Protein AF-A0A2J8QK42-F1 (afdb_monomer)

Structure (mmCIF, N/CA/C/O backbone):
data_AF-A0A2J8QK42-F1
#
_entry.id   AF-A0A2J8QK42-F1
#
loop_
_atom_site.group_PDB
_atom_site.id
_atom_site.type_symbol
_atom_site.label_atom_id
_atom_site.label_alt_id
_atom_site.label_comp_id
_atom_site.label_asym_id
_atom_site.label_entity_id
_atom_site.label_seq_id
_atom_site.pdbx_PDB_ins_code
_atom_site.Cartn_x
_atom_site.Cartn_y
_atom_site.Cartn_z
_atom_site.occupancy
_atom_site.B_iso_or_equiv
_atom_site.auth_seq_id
_atom_site.a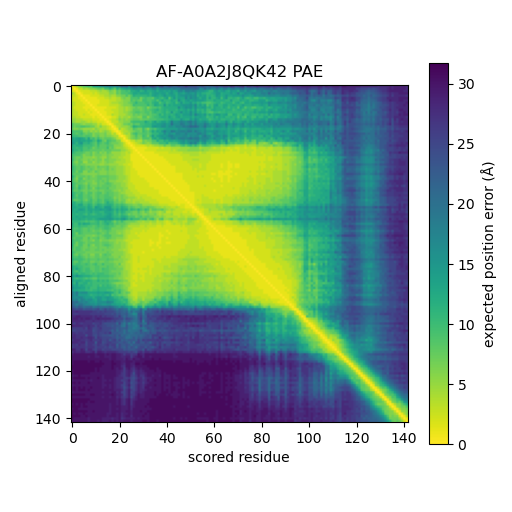uth_comp_id
_atom_site.auth_asym_id
_atom_site.auth_atom_id
_atom_site.pdbx_PDB_model_num
ATOM 1 N N . MET A 1 1 ? -28.706 1.611 -3.037 1.00 58.00 1 MET A N 1
ATOM 2 C CA . MET A 1 1 ? -29.037 1.946 -4.444 1.00 58.00 1 MET A CA 1
ATOM 3 C C . MET A 1 1 ? -28.177 3.073 -5.029 1.00 58.00 1 MET A C 1
ATOM 5 O O . MET A 1 1 ? -27.875 3.001 -6.212 1.00 58.00 1 MET A O 1
ATOM 9 N N . ALA A 1 2 ? -27.722 4.065 -4.247 1.00 80.25 2 ALA A N 1
ATOM 10 C CA . ALA A 1 2 ? -26.872 5.156 -4.756 1.00 80.25 2 ALA A CA 1
ATOM 11 C C . ALA A 1 2 ? -25.487 4.696 -5.261 1.00 80.25 2 ALA A C 1
ATOM 13 O O . ALA A 1 2 ? -25.089 5.050 -6.366 1.00 80.25 2 ALA A O 1
ATOM 14 N N . VAL A 1 3 ? -24.794 3.837 -4.503 1.00 84.94 3 VAL A N 1
ATOM 15 C CA . VAL A 1 3 ? -23.479 3.289 -4.897 1.00 84.94 3 VAL A CA 1
ATOM 16 C C . VAL A 1 3 ? -23.580 2.512 -6.211 1.00 84.94 3 VAL A C 1
ATOM 18 O O . VAL A 1 3 ? -22.779 2.700 -7.115 1.00 84.94 3 VAL A O 1
ATOM 21 N N . THR A 1 4 ? -24.625 1.701 -6.371 1.00 89.62 4 THR A N 1
ATOM 22 C CA . THR A 1 4 ? -24.860 0.919 -7.591 1.00 89.62 4 THR A CA 1
ATOM 23 C C . THR A 1 4 ? -25.090 1.811 -8.814 1.00 89.62 4 THR A C 1
ATOM 25 O O . THR A 1 4 ? -24.661 1.466 -9.912 1.00 89.62 4 THR A O 1
ATOM 28 N N . ALA A 1 5 ? -25.744 2.963 -8.639 1.00 91.00 5 ALA A N 1
ATOM 29 C CA . ALA A 1 5 ? -25.932 3.945 -9.705 1.00 91.00 5 ALA A CA 1
ATOM 30 C C . ALA A 1 5 ? -24.619 4.662 -10.067 1.00 91.00 5 ALA A C 1
ATOM 32 O O . ALA A 1 5 ? -24.327 4.835 -11.250 1.00 91.00 5 ALA A O 1
ATOM 33 N N . GLN A 1 6 ? -23.801 5.018 -9.071 1.00 90.38 6 GLN A N 1
ATOM 34 C CA . GLN A 1 6 ? -22.479 5.610 -9.299 1.00 90.38 6 GLN A CA 1
ATOM 35 C C . GLN A 1 6 ? -21.530 4.642 -10.007 1.00 90.38 6 GLN A C 1
ATOM 37 O O . GLN A 1 6 ? -20.895 5.033 -10.981 1.00 90.38 6 GLN A O 1
ATOM 42 N N . VAL A 1 7 ? -21.491 3.376 -9.584 1.00 91.44 7 VAL A N 1
ATOM 43 C CA . VAL A 1 7 ? -20.684 2.339 -10.242 1.00 91.44 7 VAL A CA 1
ATOM 44 C C . VAL A 1 7 ? -21.116 2.180 -11.697 1.00 91.44 7 VAL A C 1
ATOM 46 O O . VAL A 1 7 ? -20.272 2.259 -12.580 1.00 91.44 7 VAL A O 1
ATOM 49 N N . LYS A 1 8 ? -22.424 2.069 -11.970 1.00 91.31 8 LYS A N 1
ATOM 50 C CA . LYS A 1 8 ? -22.939 1.995 -13.349 1.00 91.31 8 LYS A CA 1
ATOM 51 C C . LYS A 1 8 ? -22.548 3.213 -14.189 1.00 91.31 8 LYS A C 1
ATOM 53 O O . LYS A 1 8 ? -22.129 3.046 -15.330 1.00 91.31 8 LYS A O 1
ATOM 58 N N . SER A 1 9 ? -22.648 4.419 -13.627 1.00 91.81 9 SER A N 1
ATOM 59 C CA . SER A 1 9 ? -22.225 5.660 -14.294 1.00 91.81 9 SER A CA 1
ATOM 60 C C . SER A 1 9 ? -20.729 5.649 -14.619 1.00 91.81 9 SER A C 1
ATOM 62 O O . SER A 1 9 ? -20.329 6.024 -15.721 1.00 91.81 9 SER A O 1
ATOM 64 N N . LEU A 1 10 ? -19.900 5.177 -13.687 1.00 88.62 10 LEU A N 1
ATOM 65 C CA . LEU A 1 10 ? -18.457 5.077 -13.875 1.00 88.62 10 LEU A CA 1
ATOM 66 C C . LEU A 1 10 ? -18.106 4.039 -14.947 1.00 88.62 10 LEU A C 1
ATOM 68 O O . LEU A 1 10 ? -17.332 4.339 -15.850 1.00 88.62 10 LEU A O 1
ATOM 72 N N . THR A 1 11 ? -18.740 2.863 -14.913 1.00 88.31 11 THR A N 1
ATOM 73 C CA . THR A 1 11 ? -18.570 1.815 -15.932 1.00 88.31 11 THR A CA 1
ATOM 74 C C . THR A 1 11 ? -18.922 2.330 -17.322 1.00 88.31 11 THR A C 1
ATOM 76 O O . THR A 1 11 ? -18.185 2.084 -18.272 1.00 88.31 11 THR A O 1
ATOM 79 N N . GLN A 1 12 ? -20.009 3.091 -17.444 1.00 91.19 12 GLN A N 1
ATOM 80 C CA . GLN A 1 12 ? -20.437 3.649 -18.724 1.00 91.19 12 GLN A CA 1
ATOM 81 C C . GLN A 1 12 ? -19.424 4.666 -19.275 1.00 91.19 12 GLN A C 1
ATOM 83 O O . GLN A 1 12 ? -19.146 4.670 -20.469 1.00 91.19 12 GLN A O 1
ATOM 88 N N . LYS A 1 13 ? -18.813 5.485 -18.408 1.00 88.06 13 LYS A N 1
ATOM 89 C CA . LYS A 1 13 ? -17.743 6.424 -18.791 1.00 88.06 13 LYS A CA 1
ATOM 90 C C . LYS A 1 13 ? -16.447 5.715 -19.189 1.00 88.06 13 LYS A C 1
ATOM 92 O O . LYS A 1 13 ? -15.793 6.146 -20.132 1.00 88.06 13 LYS A O 1
ATOM 97 N N . VAL A 1 14 ? -16.096 4.628 -18.500 1.00 86.88 14 VAL A N 1
ATOM 98 C CA . VAL A 1 14 ? -14.938 3.791 -18.856 1.00 86.88 14 VAL A CA 1
ATOM 99 C C . VAL A 1 14 ? -15.153 3.132 -20.221 1.00 86.88 14 VAL A C 1
ATOM 101 O O . VAL A 1 14 ? -14.278 3.218 -21.072 1.00 86.88 14 VAL A O 1
ATOM 104 N N . GLN A 1 15 ? -16.337 2.561 -20.475 1.00 84.38 15 GLN A N 1
ATOM 105 C CA . GLN A 1 15 ? -16.687 1.981 -21.782 1.00 84.38 15 GLN A CA 1
ATOM 106 C C . GLN A 1 15 ? -16.719 3.021 -22.907 1.00 84.38 15 GLN A C 1
ATOM 108 O O . GLN A 1 15 ? -16.388 2.707 -24.044 1.00 84.38 15 GLN A O 1
ATOM 113 N N . ALA A 1 16 ? -17.091 4.262 -22.591 1.00 88.00 16 ALA A N 1
ATOM 114 C CA . ALA A 1 16 ? -17.055 5.380 -23.527 1.00 88.00 16 ALA A CA 1
ATOM 115 C C . ALA A 1 16 ? -15.638 5.942 -23.771 1.00 88.00 16 ALA A C 1
ATOM 117 O O . ALA A 1 16 ? -15.508 6.951 -24.459 1.00 88.00 16 ALA A O 1
ATOM 118 N N . GLY A 1 17 ? -14.587 5.344 -23.191 1.00 82.38 17 GLY A N 1
ATOM 119 C CA . GLY A 1 17 ? -13.201 5.791 -23.364 1.00 82.38 17 GLY A CA 1
ATOM 120 C C . GLY A 1 17 ? -12.878 7.122 -22.678 1.00 82.38 17 GLY A C 1
ATOM 121 O O . GLY A 1 17 ? -11.860 7.736 -22.976 1.00 82.38 17 GLY A O 1
ATOM 122 N N . ALA A 1 18 ? -13.719 7.589 -21.747 1.00 84.50 18 ALA A N 1
ATOM 123 C CA . ALA A 1 18 ? -13.512 8.869 -21.062 1.00 84.50 18 ALA A CA 1
ATOM 124 C C . ALA A 1 18 ? -12.311 8.859 -20.097 1.00 84.50 18 ALA A C 1
ATOM 126 O O . ALA A 1 18 ? -11.893 9.917 -19.629 1.00 84.50 18 ALA A O 1
ATOM 127 N N . TYR A 1 19 ? -11.774 7.676 -19.785 1.00 79.19 19 TYR A N 1
ATOM 128 C CA . TYR A 1 19 ? -10.600 7.494 -18.941 1.00 79.19 19 TYR A CA 1
ATOM 129 C C . TYR A 1 19 ? -9.544 6.669 -19.687 1.00 79.19 19 TYR A C 1
ATOM 131 O O . TYR A 1 19 ? -9.885 5.601 -20.209 1.00 79.19 19 TYR A O 1
ATOM 139 N N . PRO A 1 20 ? -8.273 7.111 -19.709 1.00 75.88 20 PRO A N 1
ATOM 140 C CA . PRO A 1 20 ? -7.188 6.368 -20.337 1.00 75.88 20 PRO A CA 1
ATOM 141 C C . PRO A 1 20 ? -6.858 5.135 -19.486 1.00 75.88 20 PRO A C 1
ATOM 143 O O . PRO A 1 20 ? -6.071 5.198 -18.549 1.00 75.88 20 PRO A O 1
ATOM 146 N N . THR A 1 21 ? -7.512 4.014 -19.787 1.00 79.00 21 THR A N 1
ATOM 147 C CA . THR A 1 21 ? -7.361 2.741 -19.053 1.00 79.00 21 THR A CA 1
ATOM 148 C C . THR A 1 21 ? -6.495 1.718 -19.794 1.00 79.00 21 THR A C 1
ATOM 150 O O . THR A 1 21 ? -6.252 0.633 -19.277 1.00 79.00 21 THR A O 1
ATOM 153 N N . GLU A 1 22 ? -5.978 2.075 -20.973 1.00 76.62 22 GLU A N 1
ATOM 154 C CA . GLU A 1 22 ? -5.262 1.180 -21.895 1.00 76.62 22 GLU A CA 1
ATOM 155 C C . GLU A 1 22 ? -3.988 0.569 -21.296 1.00 76.62 22 GLU A C 1
ATOM 157 O O . GLU A 1 22 ? -3.715 -0.610 -21.495 1.00 76.62 22 GLU A O 1
ATOM 162 N N . LYS A 1 23 ? -3.221 1.353 -20.527 1.00 75.88 23 LYS A N 1
ATOM 163 C CA . LYS A 1 23 ? -1.949 0.917 -19.921 1.00 75.88 23 LYS A CA 1
ATOM 164 C C . LYS A 1 23 ? -2.108 0.341 -18.507 1.00 75.88 23 LYS A C 1
ATOM 166 O O . LYS A 1 23 ? -1.116 -0.030 -17.884 1.00 75.88 23 LYS A O 1
ATOM 171 N N . GLY A 1 24 ? -3.341 0.255 -17.999 1.00 76.12 24 GLY A N 1
ATOM 172 C CA . GLY A 1 24 ? -3.612 -0.123 -16.614 1.00 76.12 24 GLY A CA 1
ATOM 173 C C . GLY A 1 24 ? -3.055 0.875 -15.591 1.00 76.12 24 GLY A C 1
ATOM 174 O O . GLY A 1 24 ? -2.698 2.003 -15.927 1.00 76.12 24 GLY A O 1
ATOM 175 N N . LEU A 1 25 ? -3.011 0.457 -14.323 1.00 73.62 25 LEU A N 1
ATOM 176 C CA . LEU A 1 25 ? -2.424 1.239 -13.232 1.00 73.62 25 LEU A CA 1
ATOM 177 C C . LEU A 1 25 ? -0.928 0.946 -13.122 1.00 73.62 25 LEU A C 1
ATOM 179 O O . LEU A 1 25 ? -0.513 -0.216 -13.091 1.00 73.62 25 LEU A O 1
ATOM 183 N N . SER A 1 26 ? -0.124 2.000 -12.989 1.00 85.69 26 SER A N 1
ATOM 184 C CA . SER A 1 26 ? 1.294 1.844 -12.672 1.00 85.69 26 SER A CA 1
ATOM 185 C C . SER A 1 26 ? 1.458 1.198 -11.296 1.00 85.69 26 SER A C 1
ATOM 187 O O . SER A 1 26 ? 0.713 1.496 -10.363 1.00 85.69 26 SER A O 1
ATOM 189 N N . PHE A 1 27 ? 2.479 0.354 -11.128 1.00 88.50 27 PHE A N 1
ATOM 190 C CA . PHE A 1 27 ? 2.797 -0.239 -9.826 1.00 88.50 27 PHE A CA 1
ATOM 191 C C . PHE A 1 27 ? 2.987 0.827 -8.731 1.00 88.50 27 PHE A C 1
ATOM 193 O O . PHE A 1 27 ? 2.538 0.638 -7.600 1.00 88.50 27 PHE A O 1
ATOM 200 N N . LEU A 1 28 ? 3.612 1.959 -9.076 1.00 89.06 28 LEU A N 1
ATOM 201 C CA . LEU A 1 28 ? 3.787 3.095 -8.166 1.00 89.06 28 LEU A CA 1
ATOM 202 C C . LEU A 1 28 ? 2.437 3.668 -7.720 1.00 89.06 28 LEU A C 1
ATOM 204 O O . LEU A 1 28 ? 2.229 3.908 -6.537 1.00 89.06 28 LEU A O 1
ATOM 208 N N . GLU A 1 29 ? 1.499 3.804 -8.654 1.00 90.38 29 GLU A N 1
ATOM 209 C CA . GLU A 1 29 ? 0.167 4.341 -8.384 1.00 90.38 29 GLU A CA 1
ATOM 210 C C . GLU A 1 29 ? -0.657 3.403 -7.494 1.00 90.38 29 GLU A C 1
ATOM 212 O O . GLU A 1 29 ? -1.295 3.848 -6.541 1.00 90.38 29 GLU A O 1
ATOM 217 N N . VAL A 1 30 ? -0.584 2.090 -7.738 1.00 92.88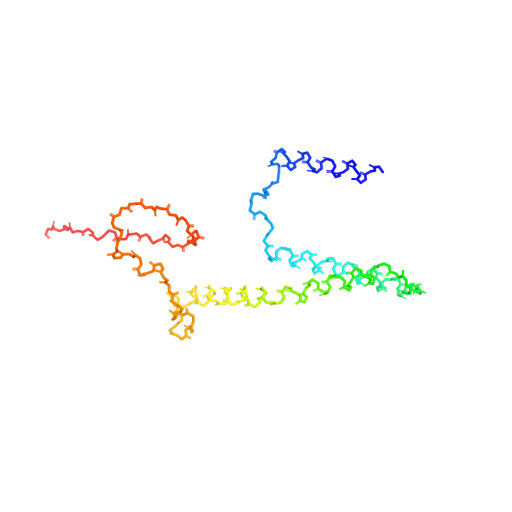 30 VAL A N 1
ATOM 218 C CA . VAL A 1 30 ? -1.223 1.083 -6.875 1.00 92.88 30 VAL A CA 1
ATOM 219 C C . VAL A 1 30 ? -0.674 1.167 -5.451 1.00 92.88 30 VAL A C 1
ATOM 221 O O . VAL A 1 30 ? -1.435 1.129 -4.482 1.00 92.88 30 VAL A O 1
ATOM 224 N N . LYS A 1 31 ? 0.648 1.300 -5.310 1.00 94.12 31 LYS A N 1
ATOM 225 C CA . LYS A 1 31 ? 1.297 1.429 -4.004 1.00 94.12 31 LYS A CA 1
ATOM 226 C C . LYS A 1 31 ? 0.870 2.705 -3.277 1.00 94.12 31 LYS A C 1
ATOM 228 O O . LYS A 1 31 ? 0.587 2.641 -2.079 1.00 94.12 31 LYS A O 1
ATOM 233 N N . ASP A 1 32 ? 0.781 3.823 -3.988 1.00 94.56 32 ASP A N 1
ATOM 234 C CA . ASP A 1 32 ? 0.319 5.094 -3.428 1.00 94.56 32 ASP A CA 1
ATOM 235 C C . ASP A 1 32 ? -1.142 5.003 -2.967 1.00 94.56 32 ASP A C 1
ATOM 237 O O . ASP A 1 32 ? -1.463 5.414 -1.850 1.00 94.56 32 ASP A O 1
ATOM 241 N N . GLN A 1 33 ? -2.019 4.382 -3.763 1.00 95.25 33 GLN A N 1
ATOM 242 C CA . GLN A 1 33 ? -3.413 4.141 -3.378 1.00 95.25 33 GLN A CA 1
ATOM 243 C C . GLN A 1 33 ? -3.529 3.231 -2.142 1.00 95.25 33 GLN A C 1
ATOM 245 O O . GLN A 1 33 ? -4.288 3.545 -1.225 1.00 95.25 33 GLN A O 1
ATOM 250 N N . LEU A 1 34 ? -2.744 2.148 -2.062 1.00 96.06 34 LEU A N 1
ATOM 251 C CA . LEU A 1 34 ? -2.696 1.261 -0.887 1.00 96.06 34 LEU A CA 1
ATOM 252 C C . LEU A 1 34 ? -2.245 2.002 0.379 1.00 96.06 34 LEU A C 1
ATOM 254 O O . LEU A 1 34 ? -2.850 1.842 1.440 1.00 96.06 34 LEU A O 1
ATOM 258 N N . LEU A 1 35 ? -1.198 2.826 0.277 1.00 97.00 35 LEU A N 1
ATOM 259 C CA . LEU A 1 35 ? -0.711 3.648 1.388 1.00 97.00 35 LEU A CA 1
ATOM 260 C C . LEU A 1 35 ? -1.752 4.682 1.825 1.00 97.00 35 LEU A C 1
ATOM 262 O O . LEU A 1 35 ? -1.943 4.889 3.024 1.00 97.00 35 LEU A O 1
ATOM 266 N N . LEU A 1 36 ? -2.457 5.296 0.873 1.00 97.44 36 LEU A N 1
ATOM 267 C CA . LEU A 1 36 ? -3.532 6.236 1.171 1.00 97.44 36 LEU A CA 1
ATOM 268 C C . LEU A 1 36 ? -4.681 5.551 1.919 1.00 97.44 36 LEU A C 1
ATOM 270 O O . LEU A 1 36 ? -5.110 6.053 2.957 1.00 97.44 36 LEU A O 1
ATOM 274 N N . MET A 1 37 ? -5.132 4.386 1.445 1.00 97.00 37 MET A N 1
ATOM 275 C CA . MET A 1 37 ? -6.157 3.588 2.129 1.00 97.00 37 MET A CA 1
ATOM 276 C C . MET A 1 37 ? -5.715 3.196 3.544 1.00 97.00 37 MET A C 1
ATOM 278 O O . MET A 1 37 ? -6.492 3.324 4.489 1.00 97.00 37 MET A O 1
ATOM 282 N N . TYR A 1 38 ? -4.448 2.802 3.712 1.00 97.56 38 TYR A N 1
ATOM 283 C CA . TYR A 1 38 ? -3.874 2.494 5.023 1.00 97.56 38 TYR A CA 1
ATOM 284 C C . TYR A 1 38 ? -3.940 3.697 5.975 1.00 97.56 38 TYR A C 1
ATOM 286 O O . TYR A 1 38 ? -4.358 3.562 7.124 1.00 97.56 38 TYR A O 1
ATOM 294 N N . LEU A 1 39 ? -3.561 4.891 5.505 1.00 97.56 39 LEU A N 1
ATOM 295 C CA . LEU A 1 39 ? -3.624 6.117 6.305 1.00 97.56 39 LEU A CA 1
ATOM 296 C C . LEU A 1 39 ? -5.065 6.524 6.632 1.00 97.56 39 LEU A C 1
ATOM 298 O O . LEU A 1 39 ? -5.323 6.976 7.748 1.00 97.56 39 LEU A O 1
ATOM 302 N N . MET A 1 40 ? -6.008 6.345 5.706 1.00 96.62 40 MET A N 1
ATOM 303 C CA . MET A 1 40 ? -7.429 6.614 5.951 1.00 96.62 40 MET A CA 1
ATOM 304 C C . MET A 1 40 ? -7.988 5.714 7.060 1.00 96.62 40 MET A C 1
ATOM 306 O O . MET A 1 40 ? -8.558 6.219 8.026 1.00 96.62 40 MET A O 1
ATOM 310 N N . ASP A 1 41 ? -7.766 4.400 6.979 1.00 96.25 41 ASP A N 1
ATOM 311 C CA . ASP A 1 41 ? -8.240 3.468 8.008 1.00 96.25 41 ASP A CA 1
ATOM 312 C C . ASP A 1 41 ? -7.543 3.699 9.359 1.00 96.25 41 ASP A C 1
ATOM 314 O O . ASP A 1 41 ? -8.179 3.647 10.414 1.00 96.25 41 ASP A O 1
ATOM 318 N N . LEU A 1 42 ? -6.245 4.018 9.343 1.00 96.31 42 LEU A N 1
ATOM 319 C CA . LEU A 1 42 ? -5.490 4.313 10.558 1.00 96.31 42 LEU A CA 1
ATOM 320 C C . LEU A 1 42 ? -5.972 5.600 11.237 1.00 96.31 42 LEU A C 1
ATOM 322 O O . LEU A 1 42 ? -6.166 5.619 12.452 1.00 96.31 42 LEU A O 1
ATOM 326 N N . THR A 1 43 ? -6.176 6.673 10.472 1.00 96.50 43 THR A N 1
ATOM 327 C CA . THR A 1 43 ? -6.660 7.953 11.015 1.00 96.50 43 THR A CA 1
ATOM 328 C C . THR A 1 43 ? -8.077 7.831 11.560 1.00 96.50 43 THR A C 1
ATOM 330 O O . THR A 1 43 ? -8.358 8.382 12.624 1.00 96.50 43 THR A O 1
ATOM 333 N N . HIS A 1 44 ? -8.935 7.045 10.906 1.00 94.81 44 HIS A N 1
ATOM 334 C CA . HIS A 1 44 ? -10.270 6.745 11.411 1.00 94.81 44 H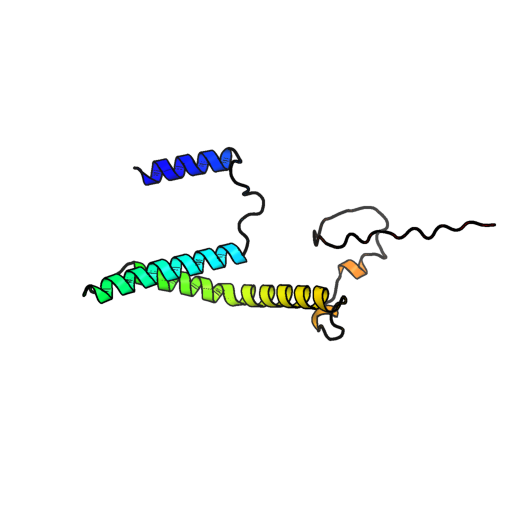IS A CA 1
ATOM 335 C C . HIS A 1 44 ? -10.226 6.017 12.764 1.00 94.81 44 HIS A C 1
ATOM 337 O O . HIS A 1 44 ? -10.873 6.465 13.709 1.00 94.81 44 HIS A O 1
ATOM 343 N N . LEU A 1 45 ? -9.392 4.978 12.909 1.00 95.31 45 LEU A N 1
ATOM 344 C CA . LEU A 1 45 ? -9.222 4.289 14.197 1.00 95.31 45 LEU A CA 1
ATOM 345 C C . LEU A 1 45 ? -8.652 5.201 15.290 1.00 95.31 45 LEU A C 1
ATOM 347 O O . LEU A 1 45 ? -9.045 5.092 16.453 1.00 95.31 45 LEU A O 1
ATOM 351 N N . ILE A 1 46 ? -7.717 6.089 14.940 1.00 96.00 46 ILE A N 1
ATOM 352 C CA . ILE A 1 46 ? -7.158 7.064 15.887 1.00 96.00 46 ILE A CA 1
ATOM 353 C C . ILE A 1 46 ? -8.253 8.020 16.367 1.00 96.00 46 ILE A C 1
ATOM 355 O O . ILE A 1 46 ? -8.337 8.277 17.568 1.00 96.00 46 ILE A O 1
ATOM 359 N N . LEU A 1 47 ? -9.100 8.514 15.460 1.00 95.69 47 LEU A N 1
ATOM 360 C CA . LEU A 1 47 ? -10.224 9.388 15.799 1.00 95.69 47 LEU A CA 1
ATOM 361 C C . LEU A 1 47 ? -11.212 8.694 16.743 1.00 95.69 47 LEU A C 1
ATOM 363 O O . LEU A 1 47 ? -11.595 9.274 17.763 1.00 95.69 47 LEU A O 1
ATOM 367 N N . ASP A 1 48 ? -11.577 7.448 16.446 1.00 93.50 48 ASP A N 1
ATOM 368 C CA . ASP A 1 48 ? -12.507 6.684 17.280 1.00 93.50 48 ASP A CA 1
ATOM 369 C C . ASP A 1 48 ? -11.916 6.426 18.664 1.00 93.50 48 ASP A C 1
ATOM 371 O O . ASP A 1 48 ? -12.587 6.618 19.681 1.00 93.50 48 ASP A O 1
ATOM 375 N N . LYS A 1 49 ? -10.623 6.081 18.730 1.00 93.62 49 LYS A N 1
ATOM 376 C CA . LYS A 1 49 ? -9.929 5.882 20.004 1.00 93.62 49 LYS A CA 1
ATOM 377 C C . LYS A 1 49 ? -9.835 7.169 20.818 1.00 93.62 49 LYS A C 1
ATOM 379 O O . LYS A 1 49 ? -10.052 7.131 22.029 1.00 93.62 49 LYS A O 1
ATOM 384 N N . ALA A 1 50 ? -9.509 8.287 20.171 1.00 96.31 50 ALA A N 1
ATOM 385 C CA . ALA A 1 50 ? -9.418 9.600 20.807 1.00 96.31 50 ALA A CA 1
ATOM 386 C C . ALA A 1 50 ? -10.781 10.074 21.335 1.00 96.31 50 ALA A C 1
ATOM 388 O O . ALA A 1 50 ? -10.844 10.730 22.371 1.00 96.31 50 ALA A O 1
ATOM 389 N N . SER A 1 51 ? -11.866 9.674 20.671 1.00 94.88 51 SER A N 1
ATOM 390 C CA . SER A 1 51 ? -13.247 9.942 21.093 1.00 94.88 51 SER A CA 1
ATOM 391 C C . SER A 1 51 ? -13.735 9.013 22.217 1.00 94.88 51 SER A C 1
ATOM 393 O O . SER A 1 51 ? -14.882 9.115 22.645 1.00 94.88 51 SER A O 1
ATOM 395 N N . GLY A 1 52 ? -12.886 8.101 22.708 1.00 93.19 52 GLY A N 1
ATOM 396 C CA . GLY A 1 52 ? -13.227 7.136 23.758 1.00 93.19 52 GLY A CA 1
ATOM 397 C C . GLY A 1 52 ? -13.908 5.858 23.256 1.00 93.19 52 GLY A C 1
ATOM 398 O O . GLY A 1 52 ? -14.339 5.039 24.068 1.00 93.19 52 GLY A O 1
ATOM 399 N N . GLY A 1 53 ? -13.986 5.660 21.939 1.00 90.62 53 GLY A N 1
ATOM 400 C CA . GLY A 1 53 ? -14.514 4.451 21.318 1.00 90.62 53 GLY A CA 1
ATOM 401 C C . GLY A 1 53 ? -13.640 3.218 21.576 1.00 90.62 53 GLY A C 1
ATOM 402 O O . GLY A 1 53 ? -12.408 3.287 21.685 1.00 90.62 53 GLY A O 1
ATOM 403 N N . SER A 1 54 ? -14.286 2.053 21.670 1.00 90.69 54 SER A N 1
ATOM 404 C CA . SER A 1 54 ? -13.584 0.769 21.673 1.00 90.69 54 SER A CA 1
ATOM 405 C C . SER A 1 54 ? -13.162 0.402 20.253 1.00 90.69 54 SER A C 1
ATOM 407 O O . SER A 1 54 ? -13.941 0.535 19.318 1.00 90.69 54 SER A O 1
ATOM 409 N N . LEU A 1 55 ? -11.944 -0.118 20.103 1.00 89.75 55 LEU A N 1
ATOM 410 C CA . LEU A 1 55 ? -11.439 -0.627 18.819 1.00 89.75 55 LEU A CA 1
ATOM 411 C C . LEU A 1 55 ? -11.712 -2.127 18.642 1.00 89.75 55 LEU A C 1
ATOM 413 O O . LEU A 1 55 ? -11.331 -2.723 17.634 1.00 89.75 55 LEU A O 1
ATOM 417 N N . GLN A 1 56 ? -12.321 -2.766 19.641 1.00 90.94 56 GLN A N 1
ATOM 418 C CA . GLN A 1 56 ? -12.569 -4.199 19.617 1.00 90.94 56 GLN A CA 1
ATOM 419 C C . GLN A 1 56 ? -13.670 -4.523 18.604 1.00 90.94 56 GLN A C 1
ATOM 421 O O . GLN A 1 56 ? -14.783 -4.023 18.721 1.00 90.94 56 GLN A O 1
ATOM 426 N N . GLY A 1 57 ? -13.351 -5.368 17.621 1.00 87.19 57 GLY A N 1
ATOM 427 C CA . GLY A 1 57 ? -14.285 -5.736 16.552 1.00 87.19 57 GLY A CA 1
ATOM 428 C C . GLY A 1 57 ? -14.445 -4.675 15.461 1.00 87.19 57 GLY A C 1
ATOM 429 O O . GLY A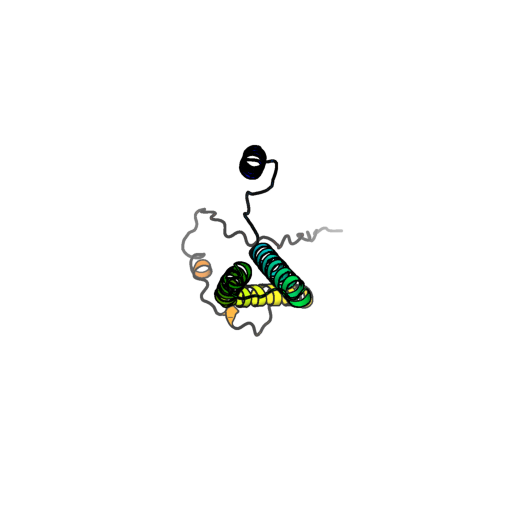 1 57 ? -15.388 -4.759 14.686 1.00 87.19 57 GLY A O 1
ATOM 430 N N . HIS A 1 58 ? -13.553 -3.682 15.389 1.00 91.69 58 HIS A N 1
ATOM 431 C CA . HIS A 1 58 ? -13.627 -2.657 14.353 1.00 91.69 58 HIS A CA 1
ATOM 432 C C . HIS A 1 58 ? -13.120 -3.189 13.003 1.00 91.69 58 HIS A C 1
ATOM 434 O O . HIS A 1 58 ? -11.952 -3.568 12.885 1.00 91.69 58 HIS A O 1
ATOM 440 N N . ASP A 1 59 ? -13.956 -3.151 11.962 1.00 91.25 59 ASP A N 1
ATOM 441 C CA . ASP A 1 59 ? -13.624 -3.682 10.627 1.00 91.25 59 ASP A CA 1
ATOM 442 C C . ASP A 1 59 ? -12.369 -3.041 10.012 1.00 91.25 59 ASP A C 1
ATOM 444 O O . ASP A 1 59 ? -11.631 -3.687 9.267 1.00 91.25 59 ASP A O 1
ATOM 448 N N . ALA A 1 60 ? -12.083 -1.778 10.353 1.00 93.19 60 ALA A N 1
ATOM 449 C CA . ALA A 1 60 ? -10.875 -1.085 9.893 1.00 93.19 60 ALA A CA 1
ATOM 450 C C . ALA A 1 60 ? -9.574 -1.772 10.349 1.00 93.19 60 ALA A C 1
ATOM 452 O O . ALA A 1 60 ? -8.561 -1.684 9.662 1.00 93.19 60 ALA A O 1
ATOM 453 N N . VAL A 1 61 ? -9.592 -2.506 11.470 1.00 94.19 61 VAL A N 1
ATOM 454 C CA . VAL A 1 61 ? -8.425 -3.275 11.930 1.00 94.19 61 VAL A CA 1
ATOM 455 C C . VAL A 1 61 ? -8.125 -4.421 10.965 1.00 94.19 61 VAL A C 1
ATOM 457 O O . VAL A 1 61 ? -6.966 -4.630 10.610 1.00 94.19 61 VAL A O 1
ATOM 460 N N . LEU A 1 62 ? -9.154 -5.137 10.498 1.00 95.25 62 LEU A N 1
ATOM 461 C CA . LEU A 1 62 ? -8.980 -6.210 9.516 1.00 95.25 62 LEU A CA 1
ATOM 462 C C . LEU A 1 62 ? -8.478 -5.659 8.179 1.00 95.25 62 LEU A C 1
ATOM 464 O O . LEU A 1 62 ? -7.529 -6.211 7.623 1.00 95.25 62 LEU A O 1
ATOM 468 N N . ARG A 1 63 ? -9.033 -4.530 7.718 1.00 96.12 63 ARG A N 1
ATOM 469 C CA . ARG A 1 63 ? -8.563 -3.854 6.496 1.00 96.12 63 ARG A CA 1
ATOM 470 C C . ARG A 1 63 ? -7.099 -3.427 6.590 1.00 96.12 63 ARG A C 1
ATOM 472 O O . ARG A 1 63 ? -6.335 -3.661 5.659 1.00 96.12 63 ARG A O 1
ATOM 479 N N . LEU A 1 64 ? -6.664 -2.880 7.727 1.00 96.50 64 LEU A N 1
ATOM 480 C CA . LEU A 1 64 ? -5.252 -2.534 7.941 1.00 96.50 64 LEU A CA 1
ATOM 481 C C . LEU A 1 64 ? -4.334 -3.756 7.866 1.00 96.50 64 LEU A C 1
ATOM 483 O O . LEU A 1 64 ? -3.250 -3.670 7.288 1.00 96.50 64 LEU A O 1
ATOM 487 N N . VAL A 1 65 ? -4.749 -4.887 8.442 1.00 96.69 65 VAL A N 1
ATOM 488 C CA . VAL A 1 65 ? -3.983 -6.142 8.376 1.00 96.69 65 VAL A CA 1
ATOM 489 C C . VAL A 1 65 ? -3.910 -6.659 6.940 1.00 96.69 65 VAL A C 1
ATOM 491 O O . VAL A 1 65 ? -2.837 -7.079 6.500 1.00 96.69 65 VAL A O 1
ATOM 494 N N . GLU A 1 66 ? -5.008 -6.585 6.191 1.00 96.94 66 GLU A N 1
ATOM 495 C CA . GLU A 1 66 ? -5.050 -6.948 4.775 1.00 96.94 66 GLU A CA 1
ATOM 496 C C . GLU A 1 66 ? -4.099 -6.074 3.948 1.00 96.94 66 GLU A C 1
ATOM 498 O O . GLU A 1 66 ? -3.182 -6.599 3.313 1.00 96.94 66 GLU A O 1
ATOM 503 N N . ILE A 1 67 ? -4.235 -4.747 4.034 1.00 96.88 67 ILE A N 1
ATOM 504 C CA . ILE A 1 67 ? -3.387 -3.796 3.301 1.00 96.88 67 ILE A CA 1
ATOM 505 C C . ILE A 1 67 ? -1.914 -3.988 3.676 1.00 96.88 67 ILE A C 1
ATOM 507 O O . ILE A 1 67 ? -1.048 -4.023 2.800 1.00 96.88 67 ILE A O 1
ATOM 511 N N . ARG A 1 68 ? -1.605 -4.187 4.965 1.00 97.31 68 ARG A N 1
ATOM 512 C CA . ARG A 1 68 ? -0.238 -4.482 5.415 1.00 97.31 68 ARG A CA 1
ATOM 513 C C . ARG A 1 68 ? 0.293 -5.769 4.795 1.00 97.31 68 ARG A C 1
ATOM 515 O O . ARG A 1 68 ? 1.428 -5.792 4.329 1.00 97.31 68 ARG A O 1
ATOM 522 N N . THR A 1 69 ? -0.519 -6.821 4.761 1.00 97.81 69 THR A N 1
ATOM 523 C CA . THR A 1 69 ? -0.134 -8.098 4.149 1.00 97.81 69 THR A CA 1
ATOM 524 C C . THR A 1 69 ? 0.158 -7.920 2.662 1.00 97.81 69 THR A C 1
ATOM 526 O O . THR A 1 69 ? 1.172 -8.423 2.175 1.00 97.81 69 THR A O 1
ATOM 529 N N . VAL A 1 70 ? -0.673 -7.154 1.950 1.00 97.06 70 VAL A N 1
ATOM 530 C CA . VAL A 1 70 ? -0.446 -6.817 0.538 1.00 97.06 70 VAL A CA 1
ATOM 531 C C . VAL A 1 70 ? 0.882 -6.078 0.373 1.00 97.06 70 VAL A C 1
ATOM 533 O O . VAL A 1 70 ? 1.741 -6.552 -0.368 1.00 97.06 70 VAL A O 1
ATOM 536 N N . LEU A 1 71 ? 1.115 -4.993 1.120 1.00 96.06 71 LEU A N 1
ATOM 537 C CA . LEU A 1 71 ? 2.372 -4.231 1.070 1.00 96.06 71 LEU A CA 1
ATOM 538 C C . LEU A 1 71 ? 3.599 -5.111 1.348 1.00 96.06 71 LEU A C 1
ATOM 540 O O . LEU A 1 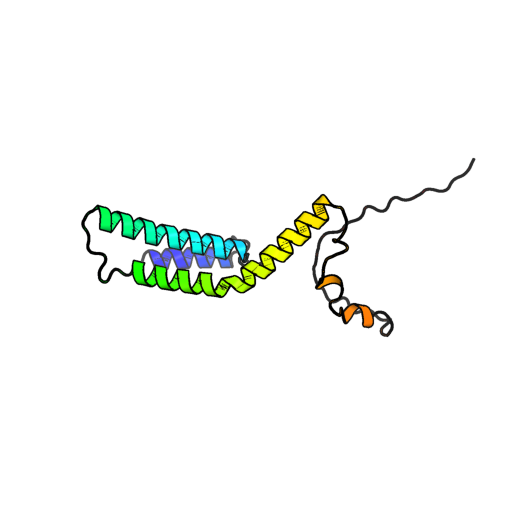71 ? 4.631 -4.984 0.689 1.00 96.06 71 LEU A O 1
ATOM 544 N N . GLU A 1 72 ? 3.491 -6.057 2.281 1.00 96.56 72 GLU A N 1
ATOM 545 C CA . GLU A 1 72 ? 4.574 -6.989 2.572 1.00 96.56 72 GLU A CA 1
ATOM 546 C C . GLU A 1 72 ? 4.891 -7.925 1.403 1.00 96.56 72 GLU A C 1
ATOM 548 O O . GLU A 1 72 ? 6.067 -8.240 1.194 1.00 96.56 72 GLU A O 1
ATOM 553 N N . LYS A 1 73 ? 3.873 -8.343 0.643 1.00 96.38 73 LYS A N 1
ATOM 554 C CA . LYS A 1 73 ? 4.028 -9.162 -0.568 1.00 96.38 73 LYS A CA 1
ATOM 555 C C . LYS A 1 73 ? 4.532 -8.361 -1.766 1.00 96.38 73 LYS A C 1
ATOM 557 O O . LYS A 1 73 ? 5.178 -8.950 -2.628 1.00 96.38 73 LYS A O 1
ATOM 562 N N . LEU A 1 74 ? 4.324 -7.044 -1.796 1.00 95.00 74 LEU A N 1
ATOM 563 C CA . LEU A 1 74 ? 4.875 -6.164 -2.835 1.00 95.00 74 LEU A CA 1
ATOM 564 C C . LEU A 1 74 ? 6.377 -5.867 -2.652 1.00 95.00 74 LEU A C 1
ATOM 566 O O . LEU A 1 74 ? 7.027 -5.423 -3.598 1.00 95.00 74 LEU A O 1
ATOM 570 N N . ARG A 1 75 ? 6.973 -6.166 -1.486 1.00 93.94 75 ARG A N 1
ATOM 571 C CA . ARG A 1 75 ? 8.393 -5.872 -1.188 1.00 93.94 75 ARG A CA 1
ATOM 572 C C . ARG A 1 75 ? 9.408 -6.345 -2.247 1.00 93.94 75 ARG A C 1
ATOM 574 O O . ARG A 1 75 ? 10.325 -5.581 -2.546 1.00 93.94 75 ARG A O 1
ATOM 581 N N . PRO A 1 76 ? 9.308 -7.553 -2.835 1.00 94.56 76 PRO A N 1
ATOM 582 C CA . PRO A 1 76 ? 10.244 -7.977 -3.879 1.00 94.56 76 PRO A CA 1
ATOM 583 C C . PRO A 1 76 ? 10.129 -7.144 -5.165 1.00 94.56 76 PRO A C 1
ATOM 585 O O . PRO A 1 76 ? 11.134 -6.897 -5.828 1.00 94.56 76 PRO A O 1
ATOM 588 N N . LEU A 1 77 ? 8.917 -6.700 -5.517 1.00 92.69 77 LEU A N 1
ATOM 589 C CA . LEU A 1 77 ? 8.682 -5.819 -6.666 1.00 92.69 77 LEU A CA 1
ATOM 590 C C . LEU A 1 77 ? 9.258 -4.426 -6.404 1.00 92.69 77 LEU A C 1
ATOM 592 O O . LEU A 1 77 ? 9.968 -3.899 -7.255 1.00 92.69 77 LEU A O 1
ATOM 596 N N . ASP A 1 78 ? 9.063 -3.896 -5.196 1.00 91.75 78 ASP A N 1
ATOM 597 C CA . ASP A 1 78 ? 9.671 -2.635 -4.757 1.00 91.75 78 ASP A CA 1
ATOM 598 C C . ASP A 1 78 ? 11.197 -2.639 -4.890 1.00 91.75 78 ASP A C 1
ATOM 600 O O . ASP A 1 78 ? 11.789 -1.654 -5.324 1.00 91.75 78 ASP A O 1
ATOM 604 N N . GLN A 1 79 ? 11.854 -3.746 -4.534 1.00 92.94 79 GLN A N 1
ATOM 605 C CA . GLN A 1 79 ? 13.310 -3.866 -4.658 1.00 92.94 79 GLN A CA 1
ATOM 606 C C . GLN A 1 79 ? 13.766 -3.831 -6.120 1.00 92.94 79 GLN A C 1
ATOM 608 O O . GLN A 1 79 ? 14.750 -3.160 -6.438 1.00 92.94 79 GLN A O 1
ATOM 613 N N . LYS A 1 80 ? 13.046 -4.522 -7.012 1.00 89.88 80 LYS A N 1
ATOM 614 C CA . LYS A 1 80 ? 13.329 -4.502 -8.455 1.00 89.88 80 LYS A CA 1
ATOM 615 C C . LYS A 1 80 ? 13.122 -3.109 -9.041 1.00 89.88 80 LYS A C 1
ATOM 617 O O . LYS A 1 80 ? 13.993 -2.623 -9.757 1.00 89.88 80 LYS A O 1
ATOM 622 N N . LEU A 1 81 ? 12.012 -2.463 -8.691 1.00 89.44 81 LEU A N 1
ATOM 623 C CA . LEU A 1 81 ? 11.688 -1.123 -9.163 1.00 89.44 81 LEU A CA 1
ATOM 624 C C . LEU A 1 81 ? 12.705 -0.096 -8.654 1.00 89.44 81 LEU A C 1
ATOM 626 O O . LEU A 1 81 ? 13.194 0.717 -9.431 1.00 89.44 81 LEU A O 1
ATOM 630 N N . LYS A 1 82 ? 13.092 -0.171 -7.375 1.00 90.00 82 LYS A N 1
ATOM 631 C CA . LYS A 1 82 ? 14.147 0.679 -6.815 1.00 90.00 82 LYS A CA 1
ATOM 632 C C . LYS A 1 82 ? 15.445 0.539 -7.605 1.00 90.00 82 LYS A C 1
ATOM 634 O O . LYS A 1 82 ? 16.038 1.545 -7.967 1.00 90.00 82 LYS A O 1
ATOM 639 N N . TYR A 1 83 ? 15.861 -0.691 -7.907 1.00 89.25 83 TYR A N 1
ATOM 640 C CA . TYR A 1 83 ? 17.055 -0.914 -8.719 1.00 89.25 83 TYR A CA 1
ATOM 641 C C . TYR A 1 83 ? 16.927 -0.294 -10.120 1.00 89.25 83 TYR A C 1
ATOM 643 O O . TYR A 1 83 ? 17.864 0.357 -10.574 1.00 89.25 83 TYR A O 1
ATOM 651 N N . GLN A 1 84 ? 15.782 -0.460 -10.792 1.00 88.94 84 GLN A N 1
ATOM 652 C CA . GLN A 1 84 ? 15.539 0.143 -12.108 1.00 88.94 84 GLN A CA 1
ATOM 653 C C . GLN A 1 84 ? 15.611 1.674 -12.051 1.00 88.94 84 GLN A C 1
ATOM 655 O O . GLN A 1 84 ? 16.313 2.281 -12.857 1.00 88.94 84 GLN A O 1
ATOM 660 N N . ILE A 1 85 ? 14.966 2.291 -11.057 1.00 89.44 85 ILE A N 1
ATOM 661 C CA . ILE A 1 85 ? 15.020 3.740 -10.826 1.00 89.44 85 ILE A CA 1
ATOM 662 C C . ILE A 1 85 ? 16.463 4.184 -10.564 1.00 89.44 85 ILE A C 1
ATOM 664 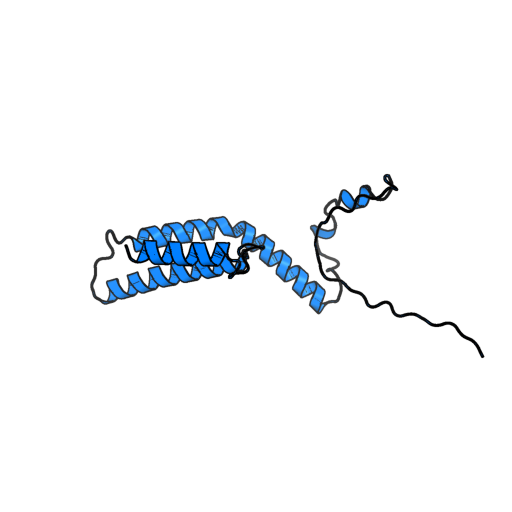O O . ILE A 1 85 ? 16.955 5.095 -11.225 1.00 89.44 85 ILE A O 1
ATOM 668 N N . ASP A 1 86 ? 17.177 3.508 -9.662 1.00 87.50 86 ASP A N 1
ATOM 669 C CA . ASP A 1 86 ? 18.569 3.828 -9.331 1.00 87.50 86 ASP A CA 1
ATOM 670 C C . ASP A 1 86 ? 19.487 3.699 -10.562 1.00 87.50 86 ASP A C 1
ATOM 672 O O . ASP A 1 86 ? 20.397 4.509 -10.747 1.00 87.50 86 ASP A O 1
ATOM 676 N N . LYS A 1 87 ? 19.255 2.701 -11.426 1.00 85.75 87 LYS A N 1
ATOM 677 C CA . LYS A 1 87 ? 19.993 2.492 -12.682 1.00 85.75 87 LYS A CA 1
ATOM 678 C C . LYS A 1 87 ? 19.732 3.622 -13.681 1.00 85.75 87 LYS A C 1
ATOM 680 O O . LYS A 1 87 ? 20.686 4.146 -14.261 1.00 85.75 87 LYS A O 1
ATOM 685 N N . LEU A 1 88 ? 18.472 4.020 -13.858 1.00 86.25 88 LEU A N 1
ATOM 686 C CA . LEU A 1 88 ? 18.089 5.120 -14.747 1.00 86.25 88 LEU A CA 1
ATOM 687 C C . LEU A 1 88 ? 18.652 6.458 -14.257 1.00 86.25 88 LEU A C 1
ATOM 689 O O . LEU A 1 88 ? 19.254 7.187 -15.041 1.00 86.25 88 LEU A O 1
ATOM 693 N N . ILE A 1 89 ? 18.557 6.738 -12.953 1.00 89.25 89 ILE A N 1
ATOM 694 C CA . ILE A 1 89 ? 19.133 7.944 -12.342 1.00 89.25 89 ILE A CA 1
ATOM 695 C C . ILE A 1 89 ? 20.648 7.976 -12.548 1.00 89.25 89 ILE A C 1
ATOM 697 O O . ILE A 1 89 ? 21.186 8.995 -12.974 1.00 89.25 89 ILE A O 1
ATOM 701 N N . LYS A 1 90 ? 21.347 6.862 -12.290 1.00 84.31 90 LYS A N 1
ATOM 702 C CA . LYS A 1 90 ? 22.795 6.780 -12.527 1.00 84.31 90 LYS A CA 1
ATOM 703 C C . LYS A 1 90 ? 23.127 7.062 -13.985 1.00 84.31 90 LYS A C 1
ATOM 705 O O . LYS A 1 90 ? 23.968 7.908 -14.241 1.00 84.31 90 LYS A O 1
ATOM 710 N N . THR A 1 91 ? 22.426 6.426 -14.919 1.00 84.75 91 THR A N 1
ATOM 711 C CA . THR A 1 91 ? 22.660 6.611 -16.359 1.00 84.75 91 THR A CA 1
ATOM 712 C C . THR A 1 91 ? 22.433 8.061 -16.790 1.00 84.75 91 THR A C 1
ATOM 714 O O . THR A 1 91 ? 23.260 8.610 -17.512 1.00 84.75 91 THR A O 1
ATOM 717 N N . ALA A 1 92 ? 21.376 8.711 -16.294 1.00 87.81 92 ALA A N 1
ATOM 718 C CA . ALA A 1 92 ? 21.095 10.118 -16.578 1.00 87.81 92 ALA A CA 1
ATOM 719 C C . ALA A 1 92 ? 22.165 11.071 -16.010 1.00 87.81 92 ALA A C 1
ATOM 721 O O . ALA A 1 92 ? 22.475 12.083 -16.632 1.00 87.81 92 ALA A O 1
ATOM 722 N N . VAL A 1 93 ? 22.746 10.751 -14.847 1.00 85.44 93 VAL A N 1
ATOM 723 C CA . VAL A 1 93 ? 23.773 11.582 -14.191 1.00 85.44 93 VAL A CA 1
ATOM 724 C C . VAL A 1 93 ? 25.175 11.343 -14.765 1.00 85.44 93 VAL A C 1
ATOM 726 O O . VAL A 1 93 ? 25.941 12.293 -14.904 1.00 85.44 93 VAL A O 1
ATOM 729 N N . THR A 1 94 ? 25.538 10.097 -15.088 1.00 79.00 94 THR A N 1
ATOM 730 C CA . THR A 1 94 ? 26.896 9.729 -15.537 1.00 79.00 94 THR A CA 1
ATOM 731 C C . THR A 1 94 ? 27.036 9.570 -17.050 1.00 79.00 94 THR A C 1
ATOM 733 O O . THR A 1 94 ? 28.151 9.374 -17.524 1.00 79.00 94 THR A O 1
ATOM 736 N N . GLY A 1 95 ? 25.940 9.618 -17.815 1.00 70.31 95 GLY A N 1
ATOM 737 C CA . GLY A 1 95 ? 25.939 9.469 -19.278 1.00 70.31 95 GLY A CA 1
ATOM 738 C C . GLY A 1 95 ? 26.352 8.079 -19.787 1.00 70.31 95 GLY A C 1
ATOM 739 O O . GLY A 1 95 ? 26.550 7.896 -20.981 1.00 70.31 95 GLY A O 1
ATOM 740 N N . SER A 1 96 ? 26.520 7.098 -18.895 1.00 64.50 96 SER A N 1
ATOM 741 C CA . SER A 1 96 ? 26.964 5.736 -19.209 1.00 64.50 96 SER A CA 1
ATOM 742 C C . SER A 1 96 ? 26.490 4.754 -18.139 1.00 64.50 96 SER A C 1
ATOM 744 O O . SER A 1 96 ? 26.405 5.108 -16.956 1.00 64.50 96 SER A O 1
ATOM 746 N N . LEU A 1 97 ? 26.193 3.516 -18.550 1.00 64.56 97 LEU A N 1
ATOM 747 C CA . LEU A 1 97 ? 25.839 2.430 -17.642 1.00 64.56 97 LEU A CA 1
ATOM 748 C C . LEU A 1 97 ? 27.057 2.064 -16.785 1.00 64.56 97 LEU A C 1
ATOM 750 O O . LEU A 1 97 ? 28.129 1.778 -17.314 1.00 64.56 97 LEU A O 1
ATOM 754 N N . SER A 1 98 ? 26.891 2.086 -15.461 1.00 61.59 98 SER A N 1
ATOM 755 C CA . SER A 1 98 ? 27.982 1.936 -14.492 1.00 61.59 98 SER A CA 1
ATOM 756 C C . SER A 1 98 ? 28.882 0.738 -14.821 1.00 61.59 98 SER A C 1
ATOM 758 O O . SER A 1 98 ? 28.394 -0.381 -14.976 1.00 61.59 98 SER A O 1
ATOM 760 N N . GLU A 1 99 ? 30.200 0.949 -14.874 1.00 58.84 99 GLU A N 1
ATOM 761 C CA . GLU A 1 99 ? 31.165 -0.098 -15.245 1.00 58.84 99 GLU A CA 1
ATOM 762 C C . GLU A 1 99 ? 31.093 -1.324 -14.308 1.00 58.84 99 GLU A C 1
ATOM 764 O O . GLU A 1 99 ? 31.274 -2.456 -14.747 1.00 58.84 99 GLU A O 1
ATOM 769 N N . ASN A 1 100 ? 30.690 -1.092 -13.052 1.00 60.38 100 ASN A N 1
ATOM 770 C CA . ASN A 1 100 ? 30.536 -2.078 -11.979 1.00 60.38 100 ASN A CA 1
ATOM 771 C C . ASN A 1 100 ? 29.111 -2.648 -11.810 1.00 60.38 100 ASN A C 1
ATOM 773 O O . ASN A 1 100 ? 28.798 -3.147 -10.731 1.00 60.38 100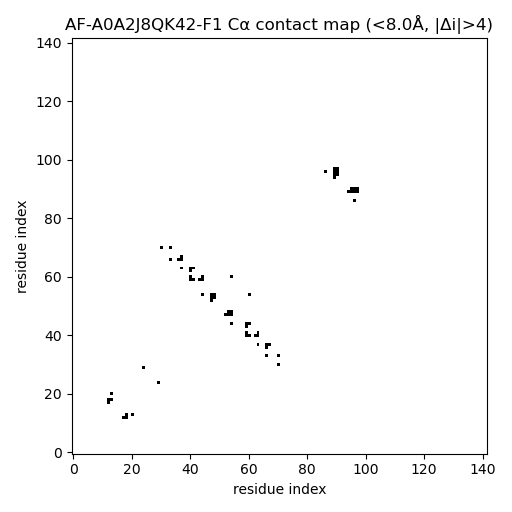 ASN A O 1
ATOM 777 N N . ASP A 1 101 ? 28.215 -2.547 -12.798 1.00 65.00 101 ASP A N 1
ATOM 778 C CA . ASP A 1 101 ? 26.869 -3.131 -12.681 1.00 65.00 101 ASP A CA 1
ATOM 779 C C . ASP A 1 101 ? 26.911 -4.668 -12.868 1.00 65.00 101 ASP A C 1
ATOM 781 O O . ASP A 1 101 ? 27.128 -5.142 -13.989 1.00 65.00 101 ASP A O 1
ATOM 785 N N . PRO A 1 102 ? 26.687 -5.480 -11.808 1.00 63.19 102 PRO A N 1
ATOM 786 C CA . PRO A 1 102 ? 26.820 -6.943 -11.866 1.00 63.19 102 PRO A CA 1
ATOM 787 C C . PRO A 1 102 ? 25.821 -7.609 -12.820 1.00 63.19 102 PRO A C 1
ATOM 789 O O . PRO A 1 102 ? 25.984 -8.772 -13.187 1.00 63.19 102 PRO A O 1
ATOM 792 N N . LEU A 1 103 ? 24.773 -6.884 -13.219 1.00 64.56 103 LEU A N 1
ATOM 793 C CA . LEU A 1 103 ? 23.724 -7.368 -14.109 1.00 64.56 103 LEU A CA 1
ATOM 794 C C . LEU A 1 103 ? 24.056 -7.185 -15.598 1.00 64.56 103 LEU A C 1
ATOM 796 O O . LEU A 1 103 ? 23.345 -7.751 -16.424 1.00 64.56 103 LEU A O 1
ATOM 800 N N . ARG A 1 104 ? 25.162 -6.503 -15.946 1.00 63.88 104 ARG A N 1
ATOM 801 C CA . ARG A 1 104 ? 25.684 -6.426 -17.331 1.00 63.88 104 ARG A CA 1
ATOM 802 C C . ARG A 1 104 ? 26.110 -7.786 -17.886 1.00 63.88 104 ARG A C 1
ATOM 804 O O . ARG A 1 104 ? 26.153 -7.963 -19.095 1.00 63.88 104 ARG A O 1
ATOM 811 N N . PHE A 1 105 ? 26.421 -8.736 -17.005 1.00 63.75 105 PHE A N 1
ATOM 812 C CA . PHE A 1 105 ? 26.852 -10.087 -17.370 1.00 63.75 105 PHE A CA 1
ATOM 813 C C . PHE A 1 105 ? 25.710 -11.105 -17.399 1.00 63.75 105 PHE A C 1
ATOM 815 O O . PHE A 1 105 ? 25.964 -12.303 -17.538 1.00 63.75 105 PHE A O 1
ATOM 822 N N . LYS A 1 106 ? 24.451 -10.670 -17.253 1.00 67.12 106 LYS A N 1
ATOM 823 C CA . LYS A 1 106 ? 23.331 -11.576 -17.498 1.00 67.12 106 LYS A CA 1
ATOM 824 C C . LYS A 1 106 ? 23.392 -12.043 -18.954 1.00 67.12 106 LYS A C 1
ATOM 826 O O . LYS A 1 106 ? 23.554 -11.206 -19.842 1.00 67.12 106 LYS A O 1
ATOM 831 N N . PRO A 1 107 ? 23.267 -13.356 -19.216 1.00 64.31 107 PRO A N 1
ATOM 832 C CA . PRO A 1 107 ? 23.146 -13.838 -20.578 1.00 64.31 107 PRO A CA 1
ATOM 833 C C . PRO A 1 107 ? 21.943 -13.154 -21.229 1.00 64.31 107 PRO A C 1
ATOM 835 O O . PRO A 1 107 ? 20.818 -13.305 -20.755 1.00 64.31 107 PRO A O 1
ATOM 838 N N . HIS A 1 108 ? 22.195 -12.388 -22.287 1.00 65.62 108 HIS A N 1
ATOM 839 C CA . HIS A 1 108 ? 21.172 -11.883 -23.193 1.00 65.62 108 HIS A CA 1
ATOM 840 C C . HIS A 1 108 ? 21.109 -12.852 -24.379 1.00 65.62 108 HIS A C 1
ATOM 842 O O . HIS A 1 108 ? 21.903 -12.713 -25.311 1.00 65.62 108 HIS A O 1
ATOM 848 N N . PRO A 1 109 ? 20.241 -13.883 -24.342 1.00 69.56 109 PRO A N 1
ATOM 849 C CA . PRO A 1 109 ? 20.156 -14.869 -25.419 1.00 69.56 109 PRO A CA 1
ATOM 850 C C . PRO A 1 109 ? 19.747 -14.234 -26.758 1.00 69.56 109 PRO A C 1
ATOM 852 O O . PRO A 1 109 ? 20.154 -14.723 -27.807 1.00 69.56 109 PRO A O 1
ATOM 855 N N . SER A 1 110 ? 19.047 -13.096 -26.735 1.00 68.12 110 SER A N 1
ATOM 856 C CA . SER A 1 110 ? 18.756 -12.277 -27.919 1.00 68.12 110 SER A CA 1
ATOM 857 C C . SER A 1 110 ? 20.027 -11.794 -28.635 1.00 68.12 110 SER A C 1
ATOM 859 O O . SER A 1 110 ? 20.102 -11.850 -29.861 1.00 68.12 110 SER A O 1
ATOM 861 N N . ASN A 1 111 ? 21.092 -11.449 -27.902 1.00 67.75 111 ASN A N 1
ATOM 862 C CA . ASN A 1 111 ? 22.375 -11.040 -28.493 1.00 67.75 111 ASN A CA 1
ATOM 863 C C . ASN A 1 111 ? 23.126 -12.200 -29.177 1.00 67.75 111 ASN A C 1
ATOM 865 O O . ASN A 1 111 ? 24.082 -11.957 -29.915 1.00 67.75 111 ASN A O 1
ATOM 869 N N . MET A 1 112 ? 22.720 -13.455 -28.948 1.00 63.53 112 MET A N 1
ATOM 870 C CA . MET A 1 112 ? 23.260 -14.625 -29.653 1.00 63.53 112 MET A CA 1
ATOM 871 C C . MET A 1 112 ? 22.492 -14.949 -30.942 1.00 63.53 112 MET A C 1
ATOM 873 O O . MET A 1 112 ? 23.048 -15.601 -31.824 1.00 63.53 112 MET A O 1
ATOM 877 N N . MET A 1 113 ? 21.247 -14.479 -31.076 1.00 61.09 113 MET A N 1
ATOM 878 C CA . MET A 1 113 ? 20.357 -14.792 -32.206 1.00 61.09 113 MET A CA 1
ATOM 879 C C . MET A 1 113 ? 20.683 -13.968 -33.468 1.00 61.09 113 MET A C 1
ATOM 881 O O . MET A 1 113 ? 20.390 -14.395 -34.581 1.00 61.09 113 MET A O 1
ATOM 885 N N . SER A 1 114 ? 21.400 -12.845 -33.327 1.00 57.66 114 SER A N 1
ATOM 886 C CA . S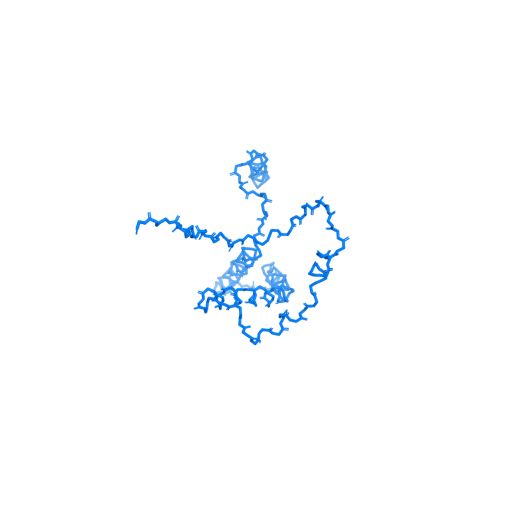ER A 1 114 ? 21.729 -11.911 -34.422 1.00 57.66 114 SER A CA 1
ATOM 887 C C . SER A 1 114 ? 22.670 -12.464 -35.516 1.00 57.66 114 SER A C 1
ATOM 889 O O . SER A 1 114 ? 22.856 -11.807 -36.538 1.00 57.66 114 SER A O 1
ATOM 891 N N . LYS A 1 115 ? 23.262 -13.660 -35.358 1.00 56.97 115 LYS A N 1
ATOM 892 C CA . LYS A 1 115 ? 24.162 -14.256 -36.373 1.00 56.97 115 LYS A CA 1
ATOM 893 C C . LYS A 1 115 ? 23.563 -15.406 -37.192 1.00 56.97 115 LYS A C 1
ATOM 895 O O . LYS A 1 115 ? 24.271 -15.931 -38.048 1.00 56.97 115 LYS A O 1
ATOM 900 N N . LEU A 1 116 ? 22.318 -15.816 -36.938 1.00 52.66 116 LEU A N 1
ATOM 901 C CA . LEU A 1 116 ? 21.728 -17.009 -37.570 1.00 52.66 116 LEU A CA 1
ATOM 902 C C . LEU A 1 116 ? 20.405 -16.775 -38.308 1.00 52.66 116 LEU A C 1
ATOM 904 O O . LEU A 1 116 ? 19.973 -17.684 -39.007 1.00 52.66 116 LEU A O 1
ATOM 908 N N . SER A 1 117 ? 19.796 -15.591 -38.218 1.00 43.34 117 SER A N 1
ATOM 909 C CA . SER A 1 117 ? 18.566 -15.289 -38.956 1.00 43.34 117 SER A CA 1
ATOM 910 C C . SER A 1 117 ? 18.675 -13.921 -39.617 1.00 43.34 117 SER A C 1
ATOM 912 O O . SER A 1 117 ? 18.432 -12.888 -39.004 1.00 43.34 117 SER A O 1
ATOM 914 N N . SER A 1 118 ? 19.131 -13.917 -40.866 1.00 45.88 118 SER A N 1
ATOM 915 C CA . SER A 1 118 ? 18.838 -12.846 -41.810 1.00 45.88 118 SER A CA 1
ATOM 916 C C . SER A 1 118 ? 17.480 -13.159 -42.428 1.00 45.88 118 SER A C 1
ATOM 918 O O . SER A 1 118 ? 17.443 -13.910 -43.395 1.00 45.88 118 SER A O 1
ATOM 920 N N . GLU A 1 119 ? 16.405 -12.669 -41.819 1.00 38.81 119 GLU A N 1
ATOM 921 C CA . GLU A 1 119 ? 15.105 -12.356 -42.429 1.00 38.81 119 GLU A CA 1
ATOM 922 C C . GLU A 1 119 ? 14.168 -11.865 -41.313 1.00 38.81 119 GLU A C 1
ATOM 924 O O . GLU A 1 119 ? 14.192 -12.386 -40.199 1.00 38.81 119 GLU A O 1
ATOM 929 N N . ASP A 1 120 ? 13.457 -10.783 -41.622 1.00 43.53 120 ASP A N 1
ATOM 930 C CA . ASP A 1 120 ? 12.678 -9.918 -40.737 1.00 43.53 120 ASP A CA 1
ATOM 931 C C . ASP A 1 120 ? 11.671 -10.657 -39.846 1.00 43.53 120 ASP A C 1
ATOM 933 O O . ASP A 1 120 ? 10.689 -11.195 -40.348 1.00 43.53 120 ASP A O 1
ATOM 937 N N . GLU A 1 121 ? 11.837 -10.551 -38.526 1.00 34.34 121 GLU A N 1
ATOM 938 C CA . GLU A 1 121 ? 10.722 -10.564 -37.575 1.00 34.34 121 GLU A CA 1
ATOM 939 C C . GLU A 1 121 ? 10.986 -9.478 -36.523 1.00 34.34 121 GLU A C 1
ATOM 941 O O . GLU A 1 121 ? 11.798 -9.627 -35.607 1.00 34.34 121 GLU A O 1
ATOM 946 N N . GLU A 1 122 ? 10.332 -8.332 -36.722 1.00 43.97 122 GLU A N 1
ATOM 947 C CA . GLU A 1 122 ? 10.088 -7.353 -35.671 1.00 43.97 122 GLU A CA 1
ATOM 948 C C . GLU A 1 122 ? 9.190 -8.009 -34.615 1.00 43.97 122 GLU A C 1
ATOM 950 O O . GLU A 1 122 ? 8.017 -8.264 -34.877 1.00 43.97 122 GLU A O 1
ATOM 955 N N . GLU A 1 123 ? 9.714 -8.253 -33.415 1.00 35.94 123 GLU A N 1
ATOM 956 C CA . GLU A 1 123 ? 8.874 -8.340 -32.223 1.00 35.94 123 GLU A CA 1
ATOM 957 C C . GLU A 1 123 ? 9.426 -7.429 -31.125 1.00 35.94 123 GLU A C 1
ATOM 959 O O . GLU A 1 123 ? 10.554 -7.566 -30.644 1.00 35.94 123 GLU A O 1
ATOM 964 N N . ASP A 1 124 ? 8.570 -6.466 -30.791 1.00 37.69 124 ASP A N 1
ATOM 965 C CA . ASP A 1 124 ? 8.653 -5.477 -29.732 1.00 37.69 124 ASP A CA 1
ATOM 966 C C . ASP A 1 124 ? 9.064 -6.075 -28.377 1.00 37.69 124 ASP A C 1
ATOM 968 O O . ASP A 1 124 ? 8.267 -6.713 -27.689 1.00 37.69 124 ASP A O 1
ATOM 972 N N . GLU A 1 125 ? 10.247 -5.702 -27.891 1.00 35.84 125 GLU A N 1
ATOM 973 C CA . GLU A 1 125 ? 10.343 -5.274 -26.497 1.00 35.84 125 GLU A CA 1
ATOM 974 C C . GLU A 1 125 ? 10.576 -3.768 -26.483 1.00 35.84 125 GLU A C 1
ATOM 976 O O . GLU A 1 125 ? 11.695 -3.270 -26.615 1.00 35.84 125 GLU A O 1
ATOM 981 N N . ALA A 1 126 ? 9.467 -3.045 -26.343 1.00 39.03 126 ALA A N 1
ATOM 982 C CA . ALA A 1 126 ? 9.438 -1.627 -26.055 1.00 39.03 126 ALA A CA 1
ATOM 983 C C . ALA A 1 126 ? 10.173 -1.324 -24.731 1.00 39.03 126 ALA A C 1
ATOM 985 O O . ALA A 1 126 ? 9.560 -1.221 -23.669 1.00 39.03 126 ALA A O 1
ATOM 986 N N . GLU A 1 127 ? 11.488 -1.119 -24.806 1.00 33.41 127 GLU A N 1
ATOM 987 C CA . GLU A 1 127 ? 12.195 -0.134 -23.986 1.00 33.41 127 GLU A CA 1
ATOM 988 C C . GLU A 1 127 ? 12.477 1.096 -24.864 1.00 33.41 127 GLU A C 1
ATOM 990 O O . GLU A 1 127 ? 13.503 1.219 -25.530 1.00 33.41 127 GLU A O 1
ATOM 995 N N . ASP A 1 128 ? 11.491 1.994 -24.883 1.00 31.25 128 ASP A N 1
ATOM 996 C CA . ASP A 1 128 ? 11.552 3.327 -25.477 1.00 31.25 128 ASP A CA 1
ATOM 997 C C . ASP A 1 128 ? 12.591 4.208 -24.760 1.00 31.25 128 ASP A C 1
ATOM 999 O O . ASP A 1 128 ? 12.666 4.224 -23.526 1.00 31.25 128 ASP A O 1
ATOM 1003 N N . GLY A 1 129 ? 13.344 4.989 -25.544 1.00 33.09 129 GLY A N 1
ATOM 1004 C CA . GLY A 1 129 ? 14.031 6.175 -25.036 1.00 33.09 129 GLY A CA 1
ATOM 1005 C C . GLY A 1 129 ? 15.493 6.405 -25.426 1.00 33.09 129 GLY A C 1
ATOM 1006 O O . GLY A 1 129 ? 16.258 6.845 -24.570 1.00 33.09 129 GLY A O 1
ATOM 1007 N N . GLN A 1 130 ? 15.907 6.210 -26.685 1.00 31.34 130 GLN A N 1
ATOM 1008 C CA . GLN A 1 130 ? 17.107 6.905 -27.191 1.00 31.34 130 GLN A CA 1
ATOM 1009 C C . GLN A 1 130 ? 17.003 7.266 -28.680 1.00 31.34 130 GLN A C 1
ATOM 1011 O O . GLN A 1 130 ? 17.536 6.610 -29.569 1.00 31.34 130 GLN A O 1
ATOM 1016 N N . SER A 1 131 ? 16.316 8.378 -28.944 1.00 31.22 131 SER A N 1
ATOM 1017 C CA . SER A 1 131 ? 16.470 9.149 -30.173 1.00 31.22 131 SER A CA 1
ATOM 1018 C C . SER A 1 131 ? 17.799 9.916 -30.123 1.00 31.22 131 SER A C 1
ATOM 1020 O O . SER A 1 131 ? 17.861 11.013 -29.562 1.00 31.22 131 SER A O 1
ATOM 1022 N N . GLU A 1 132 ? 18.868 9.364 -30.698 1.00 32.16 132 GLU A N 1
ATOM 1023 C CA . GLU A 1 132 ? 20.063 10.152 -31.009 1.00 32.16 132 GLU A CA 1
ATOM 1024 C C . GLU A 1 132 ? 19.886 10.863 -32.355 1.00 32.16 132 GLU A C 1
ATOM 1026 O O . GLU A 1 132 ? 19.728 10.251 -33.414 1.00 32.16 132 GLU A O 1
ATOM 1031 N N . ALA A 1 133 ? 19.910 12.194 -32.302 1.00 30.56 133 ALA A N 1
ATOM 1032 C CA . ALA A 1 133 ? 19.993 13.057 -33.465 1.00 30.56 133 ALA A CA 1
ATOM 1033 C C . ALA A 1 133 ? 21.324 12.808 -34.198 1.00 30.56 133 ALA A C 1
ATOM 1035 O O . ALA A 1 133 ? 22.402 13.160 -33.720 1.00 30.56 133 ALA A O 1
ATOM 1036 N N . SER A 1 134 ? 21.228 12.213 -35.386 1.00 31.33 134 SER A N 1
ATOM 1037 C CA . SER A 1 134 ? 22.329 12.033 -36.329 1.00 31.33 134 SER A CA 1
ATOM 1038 C C . SER A 1 134 ? 22.908 13.388 -36.762 1.00 31.33 134 SER A C 1
ATOM 1040 O O . SER A 1 134 ? 22.277 14.156 -37.489 1.00 31.33 134 SER A O 1
ATOM 1042 N N . GLY A 1 135 ? 24.134 13.683 -36.326 1.00 29.30 135 GLY A N 1
ATOM 1043 C CA . GLY A 1 135 ? 24.956 14.752 -36.884 1.00 29.30 135 GLY A CA 1
ATOM 1044 C C . GLY A 1 135 ? 25.518 14.344 -38.247 1.00 29.30 135 GLY A C 1
ATOM 1045 O O . GLY A 1 135 ? 26.516 13.628 -38.327 1.00 29.30 135 GLY A O 1
ATOM 1046 N N . GLN A 1 136 ? 24.905 14.826 -39.330 1.00 34.25 136 GLN A N 1
ATOM 1047 C CA . GLN A 1 136 ? 25.472 14.747 -40.677 1.00 34.25 136 GLN A CA 1
ATOM 1048 C C . GLN A 1 136 ? 26.753 15.591 -40.770 1.00 34.25 136 GLN A C 1
ATOM 1050 O O . GLN A 1 136 ? 26.725 16.822 -40.773 1.00 34.25 136 GLN A O 1
ATOM 1055 N N . LYS A 1 137 ? 27.897 14.916 -40.899 1.00 32.69 137 LYS A N 1
ATOM 1056 C CA . LYS A 1 137 ? 29.176 15.526 -41.271 1.00 32.69 137 LYS A CA 1
ATOM 1057 C C . LYS A 1 137 ? 29.199 15.722 -42.7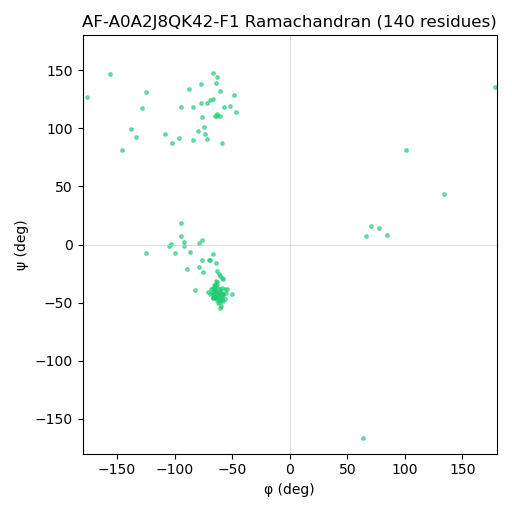94 1.00 32.69 137 LYS A C 1
ATOM 1059 O O . LYS A 1 137 ? 29.487 14.789 -43.538 1.00 32.69 137 LYS A O 1
ATOM 1064 N N . SER A 1 138 ? 28.873 16.929 -43.257 1.00 33.19 138 SER A N 1
ATOM 1065 C CA . SER A 1 138 ? 29.003 17.320 -44.667 1.00 33.19 138 SER A CA 1
ATOM 1066 C C . SER A 1 138 ? 30.471 17.426 -45.084 1.00 33.19 138 SER A C 1
ATOM 1068 O O . SER A 1 138 ? 31.246 18.185 -44.507 1.00 33.19 138 SER A O 1
ATOM 1070 N N . VAL A 1 139 ? 30.825 16.680 -46.131 1.00 36.12 139 VAL A N 1
ATOM 1071 C CA . VAL A 1 139 ? 32.053 16.818 -46.922 1.00 36.12 139 VAL A CA 1
ATOM 1072 C C . VAL A 1 139 ? 31.750 17.695 -48.145 1.00 36.12 139 VAL A C 1
ATOM 1074 O O . VAL A 1 139 ? 30.916 17.328 -48.969 1.00 36.12 139 VAL A O 1
ATOM 1077 N N . LYS A 1 140 ? 32.428 18.845 -48.256 1.00 31.84 140 LYS A N 1
ATOM 1078 C CA . LYS A 1 140 ? 32.723 19.648 -49.471 1.00 31.84 140 LYS A CA 1
ATOM 1079 C C . LYS A 1 140 ? 33.615 20.809 -48.990 1.00 31.84 140 LYS A C 1
ATOM 1081 O O . LYS A 1 140 ? 33.276 21.426 -47.993 1.00 31.84 140 LYS A O 1
ATOM 1086 N N . GLY A 1 141 ? 34.791 21.117 -49.527 1.00 33.00 141 GLY A N 1
ATOM 1087 C CA . GLY A 1 141 ? 35.213 21.093 -50.920 1.00 33.00 141 GLY A CA 1
ATOM 1088 C C . GLY A 1 141 ? 35.192 22.523 -51.466 1.00 33.00 141 GLY A C 1
ATOM 1089 O O . GLY A 1 141 ? 34.195 22.866 -52.091 1.00 33.00 141 GLY A O 1
ATOM 1090 N N . VAL A 1 142 ? 36.246 23.310 -51.184 1.00 33.81 142 VAL A N 1
ATOM 1091 C CA . VAL A 1 142 ? 36.884 24.363 -52.014 1.00 33.81 142 VAL A CA 1
ATOM 1092 C C . VAL A 1 142 ? 38.331 24.487 -51.542 1.00 33.81 142 VAL A C 1
ATOM 1094 O O . VAL A 1 142 ? 38.518 24.518 -50.305 1.00 33.81 142 VAL A O 1
#

InterPro domains:
  IPR007146 Sas10/Utp3/C1D [PF04000] (3-73)

Sequence (142 aa):
MAVTAQVKSLTQKVQAGAYPTEKGLSFLEVKDQLLLMYLMDLTHLILDKASGGSLQGHDAVLRLVEIRTVLEKLRPLDQKLKYQIDKLIKTAVTGSLSENDPLRFKPHPSNMMSKLSSEDEEEDEAEDGQSEASGQKSVKGV

Radius of gyration: 25.57 Å; Cα contacts (8 Å, |Δi|>4): 36; chains: 1; bounding box: 66×41×76 Å

Secondary structure (DSSP, 8-state):
-HHHHHHHHHHHHHHTT-S--TT---HHHHHHHHHHHHHHHHHHHHHHHHTT---TT-HHHHHHHHHHHHHHHHHHHHHHHHHHHHHHHHHHHHSS--TT-GGGGS--THHHHTTT--S-----------------------

Organism: Pan troglodytes (NCBI:txid9598)

Solvent-accessible surface area (backbone atoms only — not comparable to full-atom values): 9136 Å² total; per-residue (Å²): 112,68,66,63,51,51,51,52,53,51,52,52,40,48,75,67,60,76,48,93,58,89,83,58,79,52,71,67,55,52,52,51,52,51,52,50,53,44,51,52,41,49,51,51,52,50,50,41,46,73,72,70,45,81,71,80,89,42,67,52,59,57,51,45,52,50,52,49,52,51,56,63,69,44,46,68,56,52,53,54,50,50,50,53,52,53,50,51,52,45,28,73,74,65,76,45,78,63,93,84,48,82,69,76,72,55,86,58,69,70,78,66,50,75,81,79,61,97,70,93,75,93,73,88,77,88,78,83,86,80,89,76,84,80,80,82,80,83,87,80,92,131

Foldseek 3Di:
DVVVVVVVVVVVCVVVVVDPCPVHDDPVRVLVVLVVLLVVLVVVLVVCVVVVHDPPPPVSVVSNVVSVVVVVVCVVVVVVVVVVVVQVVCCVVVVDRDPPDPCVPDDPVVVVCVPPDDDDDDDDPPPDDDDDDDDDDDDDDD

pLDDT: mean 76.04, std 22.35, range [29.3, 97.81]

Mean predicted aligned error: 15.33 Å

Nearest PDB structures (foldseek):
  7o3w-assembly1_A  TM=1.674E-01  e=8.531E+00  Synechocystis sp. PCC 6803 substr. Kazusa